Protein AF-A0A436QPH4-F1 (afdb_monomer)

Solvent-accessible surface area (backbone atoms only — not comparable to full-atom values): 3009 Å² total; per-residue (Å²): 140,43,74,46,80,46,62,79,70,73,73,62,61,92,89,38,70,56,97,91,36,47,38,60,64,51,48,51,54,50,54,52,51,43,59,76,74,44,71,78,44,77,44,78,46,81,94

Sequence (47 aa):
MKVIQVTDVHLGRLREIRYGANLNERLDRCIDHINQRHSDAALCIFT

Mean predicted aligned error: 2.81 Å

Radius of gyration: 12.19 Å; Cα contacts (8 Å, |Δi|>4): 47; chains: 1; bounding box: 24×15×31 Å

Secondary structure (DSSP, 8-state):
--EEEE------STT-EETTEEHHHHHHHHHHHHHHH-TT-SEEEE-

pLDDT: mean 94.28, std 4.09, range [81.5, 98.31]

Foldseek 3Di:
DAEAEAEDLVQDPVVDADPNDRSVVVVVVVVVCCVVPPVVHPYYYYD

Nearest PDB structures (foldseek):
  2cip-assembly1_A  TM=6.659E-01  e=4.678E+00  Acetivibrio thermocellus
  3eih-assembly3_C  TM=4.650E-01  e=1.648E+00  Saccharomyces cerevisiae

Structure (mmCIF, N/CA/C/O backbone):
data_AF-A0A436QPH4-F1
#
_entry.id   AF-A0A436QPH4-F1
#
loop_
_atom_site.group_PDB
_atom_site.id
_atom_site.type_symbol
_atom_site.label_atom_id
_atom_site.label_alt_id
_atom_site.label_comp_id
_atom_site.label_asym_id
_atom_site.label_entity_id
_atom_site.label_seq_id
_atom_site.pdbx_PDB_ins_code
_atom_site.Cartn_x
_atom_site.Cartn_y
_atom_site.Cartn_z
_atom_site.occupancy
_atom_site.B_iso_or_equiv
_atom_site.auth_seq_id
_atom_site.auth_comp_id
_atom_site.auth_asym_id
_atom_site.auth_atom_id
_atom_site.pdbx_PDB_model_num
ATOM 1 N N . MET A 1 1 ? -13.401 6.351 13.727 1.00 86.06 1 MET A N 1
ATOM 2 C CA . MET A 1 1 ? -12.860 5.174 13.014 1.00 86.06 1 MET A CA 1
ATOM 3 C C . MET A 1 1 ? -12.363 5.643 11.664 1.00 86.06 1 MET A C 1
ATOM 5 O O . MET A 1 1 ? -13.115 6.314 10.970 1.00 86.06 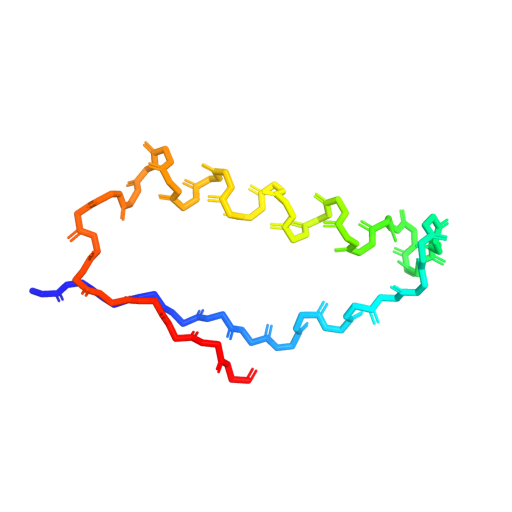1 MET A O 1
ATOM 9 N N . LYS A 1 2 ? -11.106 5.355 11.330 1.00 96.88 2 LYS 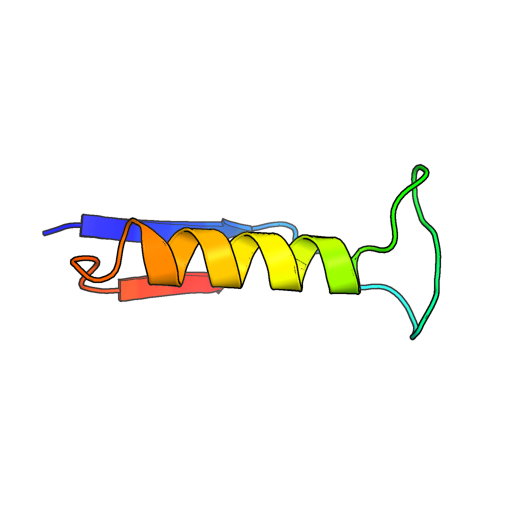A N 1
ATOM 10 C CA . LYS A 1 2 ? -10.474 5.787 10.083 1.00 96.88 2 LYS A CA 1
ATOM 11 C C . LYS A 1 2 ? -10.227 4.574 9.195 1.00 96.88 2 LYS A C 1
ATOM 13 O O . LYS A 1 2 ? -9.737 3.560 9.686 1.00 96.88 2 LYS A O 1
ATOM 18 N N . VAL A 1 3 ? -10.575 4.693 7.919 1.00 97.94 3 VAL A N 1
ATOM 19 C CA . VAL A 1 3 ? -10.383 3.657 6.898 1.00 97.94 3 VAL A CA 1
ATOM 20 C C . VAL A 1 3 ? -9.588 4.264 5.751 1.00 97.94 3 VAL A C 1
ATOM 22 O O . VAL A 1 3 ? -9.808 5.420 5.393 1.00 97.94 3 VAL A O 1
ATOM 25 N N . ILE A 1 4 ? -8.664 3.489 5.195 1.00 98.19 4 ILE A N 1
ATOM 26 C CA . ILE A 1 4 ? -7.918 3.838 3.987 1.00 98.19 4 ILE A CA 1
ATOM 27 C C . ILE A 1 4 ? -8.409 2.932 2.863 1.00 98.19 4 ILE A C 1
ATOM 29 O O . ILE A 1 4 ? -8.496 1.720 3.043 1.00 98.19 4 ILE A O 1
ATOM 33 N N . GLN A 1 5 ? -8.726 3.515 1.712 1.00 98.00 5 GLN A N 1
ATOM 34 C CA . GLN A 1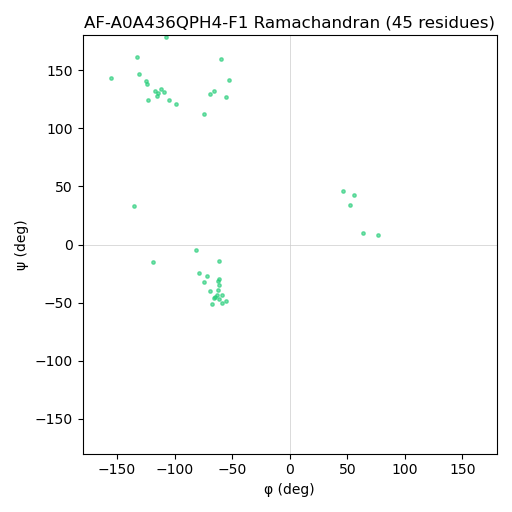 5 ? -9.018 2.766 0.496 1.00 98.00 5 GLN A CA 1
ATOM 35 C C . GLN A 1 5 ? -7.945 3.076 -0.542 1.00 98.00 5 GLN A C 1
ATOM 37 O O . GLN A 1 5 ? -7.667 4.241 -0.829 1.00 98.00 5 GLN A O 1
ATOM 42 N N . VAL A 1 6 ? -7.351 2.025 -1.092 1.00 97.62 6 VAL A N 1
ATOM 43 C CA . VAL A 1 6 ? -6.383 2.081 -2.181 1.00 97.62 6 VAL A CA 1
ATOM 44 C C . VAL A 1 6 ? -7.020 1.401 -3.387 1.00 97.62 6 VAL A C 1
ATOM 46 O O . VAL A 1 6 ? -7.558 0.308 -3.266 1.00 97.62 6 VAL A O 1
ATOM 49 N N . THR A 1 7 ? -6.981 2.050 -4.542 1.00 97.12 7 THR A N 1
ATOM 50 C CA . THR A 1 7 ? -7.567 1.542 -5.790 1.00 97.12 7 THR A CA 1
ATOM 51 C C . THR A 1 7 ? -6.568 1.684 -6.925 1.00 97.12 7 THR A C 1
ATOM 53 O O . THR A 1 7 ? -5.617 2.464 -6.810 1.00 97.12 7 THR A O 1
ATOM 56 N N . ASP A 1 8 ? -6.778 0.938 -8.011 1.00 94.25 8 ASP A N 1
ATOM 57 C CA . ASP A 1 8 ? -6.095 1.163 -9.293 1.00 94.25 8 ASP A CA 1
ATOM 58 C C . ASP A 1 8 ? -4.561 1.141 -9.178 1.00 94.25 8 ASP A C 1
ATOM 60 O O . ASP A 1 8 ? -3.834 1.950 -9.758 1.00 94.25 8 ASP A O 1
ATOM 6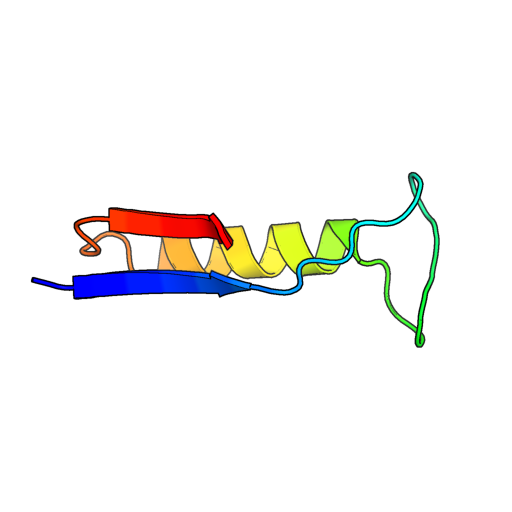4 N N . VAL A 1 9 ? -4.041 0.184 -8.404 1.00 93.50 9 VAL A N 1
ATOM 65 C CA . VAL A 1 9 ? -2.597 0.055 -8.153 1.00 93.50 9 VAL A CA 1
ATOM 66 C C . VAL A 1 9 ? -1.820 -0.216 -9.450 1.00 93.50 9 VAL A C 1
ATOM 68 O O . VAL A 1 9 ? -0.674 0.209 -9.592 1.00 93.50 9 VAL A O 1
ATOM 71 N N . HIS A 1 10 ? -2.455 -0.907 -10.406 1.00 91.25 10 HIS A N 1
ATOM 72 C CA . HIS A 1 10 ? -1.940 -1.170 -11.754 1.00 91.25 10 HIS A CA 1
ATOM 73 C C . HIS A 1 10 ? -0.479 -1.651 -11.792 1.00 91.25 10 HIS A C 1
ATOM 75 O O . HIS A 1 10 ? 0.312 -1.167 -12.603 1.00 91.25 10 HIS A O 1
ATOM 81 N N . LEU A 1 11 ? -0.108 -2.607 -10.931 1.00 90.94 11 LEU A N 1
ATOM 82 C CA . LEU A 1 11 ? 1.263 -3.124 -10.882 1.00 90.94 11 LEU A CA 1
ATOM 83 C C . LEU A 1 11 ? 1.753 -3.595 -12.261 1.00 90.94 11 LEU A C 1
ATOM 85 O O . LEU A 1 11 ? 1.012 -4.178 -13.056 1.00 90.94 11 LEU A O 1
ATOM 89 N N . GLY A 1 12 ? 3.029 -3.322 -12.526 1.00 86.31 12 GLY A N 1
ATOM 90 C CA . GLY A 1 12 ? 3.751 -3.777 -13.711 1.00 86.31 12 GLY A CA 1
ATOM 91 C C . GLY A 1 12 ? 4.760 -4.872 -13.372 1.00 86.31 12 GLY A C 1
ATOM 92 O O . GLY A 1 12 ? 4.950 -5.237 -12.210 1.00 86.31 12 GLY A O 1
ATOM 93 N N . ARG A 1 13 ? 5.457 -5.374 -14.391 1.00 90.44 13 ARG A N 1
ATOM 94 C CA . ARG A 1 13 ? 6.589 -6.293 -14.218 1.00 90.44 13 ARG A CA 1
ATOM 95 C C . ARG A 1 13 ? 7.695 -5.636 -13.389 1.00 90.44 13 ARG A C 1
ATOM 97 O O . ARG A 1 13 ? 7.796 -4.412 -13.291 1.00 90.44 13 ARG A O 1
ATOM 104 N N . LEU A 1 14 ? 8.565 -6.461 -12.812 1.00 83.88 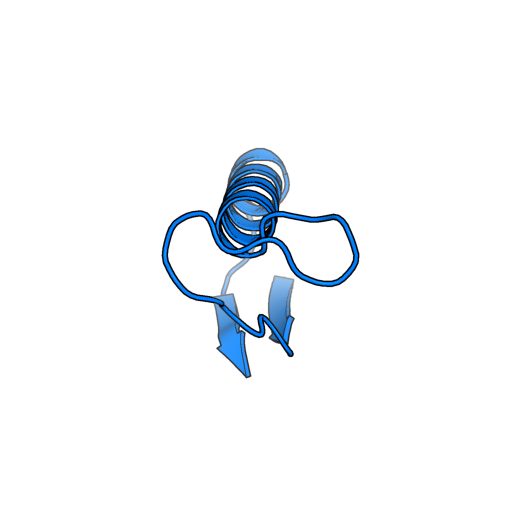14 LEU A N 1
ATOM 105 C CA . LEU A 1 14 ? 9.712 -5.979 -12.047 1.00 83.88 14 LEU A CA 1
ATOM 106 C C . LEU A 1 14 ? 10.561 -5.024 -12.909 1.00 83.88 14 LEU A C 1
ATOM 108 O O . LEU A 1 14 ? 10.956 -5.386 -14.017 1.00 83.88 14 LEU A O 1
ATOM 112 N N . ARG A 1 15 ? 10.839 -3.821 -12.387 1.00 81.50 15 ARG A N 1
ATOM 113 C CA . ARG A 1 15 ? 11.559 -2.722 -13.071 1.00 81.50 15 ARG A CA 1
ATOM 114 C C . ARG A 1 15 ? 10.858 -2.143 -14.310 1.00 81.50 15 ARG A C 1
ATOM 116 O O . ARG A 1 15 ? 11.467 -1.360 -15.035 1.00 81.50 15 ARG A O 1
ATOM 123 N N . GLU A 1 16 ? 9.599 -2.496 -14.566 1.00 90.12 16 GLU A N 1
ATOM 124 C CA . GLU A 1 16 ? 8.821 -1.885 -15.643 1.00 90.12 16 GLU A CA 1
ATOM 125 C C . GLU A 1 16 ? 8.503 -0.424 -15.304 1.00 90.12 16 GLU A C 1
ATOM 127 O O . GLU A 1 16 ? 7.977 -0.113 -14.233 1.00 90.12 16 GLU A O 1
ATOM 132 N N . ILE A 1 17 ? 8.799 0.468 -16.249 1.00 91.75 17 ILE A N 1
ATOM 133 C CA . ILE A 1 17 ? 8.421 1.876 -16.177 1.00 91.75 17 ILE A CA 1
ATOM 134 C C . ILE A 1 17 ? 7.166 2.077 -17.021 1.00 91.75 17 ILE A C 1
ATOM 136 O O . ILE A 1 17 ? 7.179 1.844 -18.229 1.00 91.75 17 ILE A O 1
ATOM 140 N N . ARG A 1 18 ? 6.089 2.552 -16.395 1.00 89.31 18 ARG A N 1
ATOM 141 C CA . ARG A 1 18 ? 4.866 2.984 -17.081 1.00 89.31 18 ARG A CA 1
ATOM 142 C C . ARG A 1 18 ? 4.554 4.416 -16.704 1.00 89.31 18 ARG A C 1
ATOM 144 O O . ARG A 1 18 ? 4.690 4.798 -15.545 1.00 89.31 18 ARG A O 1
ATOM 151 N N . TYR A 1 19 ? 4.149 5.211 -17.691 1.00 87.88 19 TYR A N 1
ATOM 152 C CA . TYR A 1 19 ? 3.820 6.627 -17.491 1.00 87.88 19 TYR A CA 1
ATOM 153 C C . TYR A 1 19 ? 4.942 7.412 -16.777 1.00 87.88 19 TYR A C 1
ATOM 155 O O . TYR A 1 19 ? 4.677 8.293 -15.965 1.00 87.88 19 TYR A O 1
ATOM 163 N N . GLY A 1 20 ? 6.205 7.052 -17.040 1.00 92.00 20 GLY A N 1
ATOM 164 C CA . GLY A 1 20 ? 7.377 7.688 -16.430 1.00 92.00 20 GLY A CA 1
ATOM 165 C C . GLY A 1 20 ? 7.677 7.285 -14.980 1.00 92.00 20 GLY A C 1
ATOM 166 O O . GLY A 1 20 ? 8.561 7.883 -14.376 1.00 92.00 20 GLY A O 1
ATOM 167 N N . ALA A 1 21 ? 6.992 6.287 -14.410 1.00 90.94 21 ALA A N 1
ATOM 168 C CA . ALA A 1 21 ? 7.239 5.814 -13.048 1.00 90.94 21 ALA A CA 1
ATOM 169 C C . ALA A 1 21 ? 7.381 4.286 -12.968 1.00 90.94 21 ALA A C 1
ATOM 171 O O . ALA A 1 21 ? 6.701 3.543 -13.678 1.00 90.94 21 ALA A O 1
ATOM 172 N N . ASN A 1 22 ? 8.223 3.812 -12.046 1.00 93.69 22 ASN A N 1
ATOM 173 C CA . ASN A 1 22 ? 8.171 2.426 -11.588 1.00 93.69 22 ASN A CA 1
ATOM 174 C C . ASN A 1 22 ? 6.958 2.276 -10.659 1.00 93.69 22 ASN A C 1
ATOM 176 O O . ASN A 1 22 ? 6.913 2.873 -9.579 1.00 93.69 22 ASN A O 1
ATOM 180 N N . LEU A 1 23 ? 5.950 1.520 -11.096 1.00 93.31 23 LEU A N 1
ATOM 181 C CA . LEU A 1 23 ? 4.682 1.407 -10.368 1.00 93.31 23 LEU A CA 1
ATOM 182 C C . LEU A 1 23 ? 4.810 0.596 -9.073 1.00 93.31 23 LEU A C 1
ATOM 184 O O . LEU A 1 23 ? 4.090 0.877 -8.120 1.00 93.31 23 LEU A O 1
ATOM 188 N N . ASN A 1 24 ? 5.773 -0.328 -9.001 1.00 94.00 24 ASN A N 1
ATOM 189 C CA . ASN A 1 24 ? 6.059 -1.070 -7.772 1.00 94.00 24 ASN A CA 1
ATOM 190 C C . ASN A 1 24 ? 6.634 -0.130 -6.702 1.00 94.00 24 ASN A C 1
ATOM 192 O O . ASN A 1 24 ? 6.058 0.004 -5.630 1.00 94.00 24 ASN A O 1
ATOM 196 N N . GLU A 1 25 ? 7.667 0.648 -7.042 1.00 94.62 25 GLU A N 1
ATOM 197 C CA . GLU A 1 25 ? 8.240 1.639 -6.114 1.00 94.62 25 GLU A CA 1
ATOM 198 C C . GLU A 1 25 ? 7.227 2.719 -5.706 1.00 94.62 25 GLU A C 1
ATOM 200 O O . GLU A 1 25 ? 7.314 3.313 -4.630 1.00 94.62 25 GLU A O 1
ATOM 205 N N . ARG A 1 26 ? 6.268 3.030 -6.584 1.00 93.38 26 ARG A N 1
ATOM 206 C CA . ARG A 1 26 ? 5.195 3.976 -6.278 1.00 93.38 26 ARG A CA 1
ATOM 207 C C . ARG A 1 26 ? 4.227 3.409 -5.239 1.00 93.38 26 ARG A C 1
ATOM 209 O O . ARG A 1 26 ? 3.818 4.166 -4.359 1.00 93.38 26 ARG A O 1
ATOM 216 N N . LEU A 1 27 ? 3.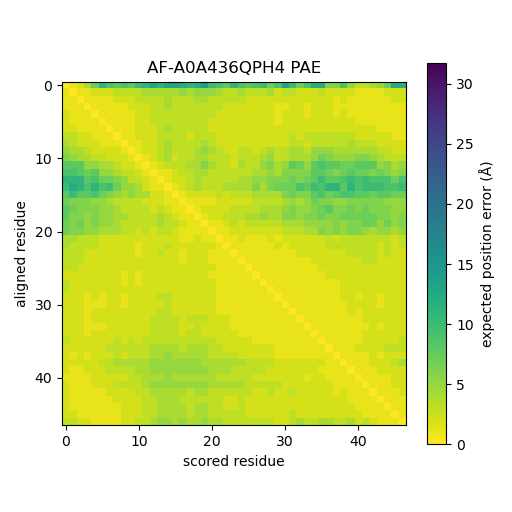888 2.121 -5.324 1.00 95.12 27 LEU A N 1
ATOM 217 C CA . LEU A 1 27 ? 3.119 1.442 -4.283 1.00 95.12 27 LEU A CA 1
ATOM 218 C C . LEU A 1 27 ? 3.913 1.379 -2.973 1.00 95.12 27 LEU A C 1
ATOM 220 O O . LEU A 1 27 ? 3.359 1.737 -1.938 1.00 95.12 27 LEU A O 1
ATOM 224 N N . ASP A 1 28 ? 5.199 1.021 -3.017 1.00 95.94 28 ASP A N 1
ATOM 225 C CA . ASP A 1 28 ? 6.048 0.951 -1.819 1.00 95.94 28 ASP A CA 1
ATOM 226 C C . ASP A 1 28 ? 6.048 2.287 -1.061 1.00 95.94 28 ASP A C 1
ATOM 228 O O . ASP A 1 28 ? 5.730 2.342 0.127 1.00 95.94 28 ASP A O 1
ATOM 232 N N . ARG A 1 29 ? 6.259 3.406 -1.770 1.00 96.06 29 ARG A N 1
ATOM 233 C CA . ARG A 1 29 ? 6.184 4.750 -1.167 1.00 96.06 29 ARG A CA 1
ATOM 234 C C . ARG A 1 29 ? 4.802 5.082 -0.596 1.00 96.06 29 ARG A C 1
ATOM 236 O O . ARG A 1 29 ? 4.711 5.808 0.393 1.00 96.06 29 ARG A O 1
ATOM 243 N N .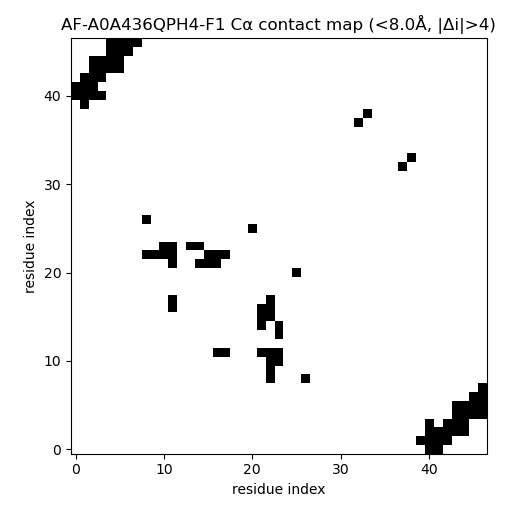 CYS A 1 30 ? 3.727 4.603 -1.223 1.00 96.00 30 CYS A N 1
ATOM 244 C CA . CYS A 1 30 ? 2.367 4.790 -0.715 1.00 96.00 30 CYS A CA 1
ATOM 245 C C . CYS A 1 30 ? 2.172 4.045 0.613 1.00 96.00 30 CYS A C 1
ATOM 247 O O . CYS A 1 30 ? 1.686 4.636 1.579 1.00 96.00 30 CYS A O 1
ATOM 249 N N . ILE A 1 31 ? 2.620 2.790 0.680 1.00 96.88 31 ILE A N 1
ATOM 250 C CA . ILE A 1 31 ? 2.579 1.958 1.887 1.00 96.88 31 ILE A CA 1
ATOM 251 C C . ILE A 1 31 ? 3.408 2.595 3.007 1.00 96.88 31 ILE A C 1
ATOM 253 O O . ILE A 1 31 ? 2.905 2.758 4.119 1.00 96.88 31 ILE A O 1
ATOM 257 N N . ASP A 1 32 ? 4.632 3.040 2.716 1.00 98.25 32 ASP A N 1
ATOM 258 C CA . ASP A 1 32 ? 5.490 3.717 3.695 1.00 98.25 32 ASP A CA 1
ATOM 259 C C . ASP A 1 32 ? 4.829 4.978 4.260 1.00 98.25 32 ASP A C 1
ATOM 261 O O . ASP A 1 32 ? 4.833 5.211 5.471 1.00 98.25 32 ASP A O 1
ATOM 265 N N . HIS A 1 33 ? 4.209 5.787 3.398 1.00 97.81 33 HIS A N 1
ATOM 266 C CA . HIS A 1 33 ? 3.499 6.988 3.824 1.00 97.81 33 HIS A CA 1
ATOM 267 C C . HIS A 1 33 ? 2.304 6.660 4.729 1.00 97.81 33 HIS A C 1
ATOM 269 O O . HIS A 1 33 ? 2.111 7.332 5.747 1.00 97.81 33 HIS A O 1
ATOM 275 N N . ILE A 1 34 ? 1.520 5.632 4.382 1.00 97.19 34 ILE A N 1
ATOM 276 C CA . ILE A 1 34 ? 0.406 5.143 5.204 1.00 97.19 34 ILE A CA 1
ATOM 277 C C . ILE A 1 34 ? 0.922 4.709 6.577 1.00 97.19 34 ILE A C 1
ATOM 279 O O . ILE A 1 34 ? 0.423 5.194 7.591 1.00 97.19 34 ILE A O 1
ATOM 283 N N . ASN A 1 35 ? 1.963 3.880 6.620 1.00 96.69 35 ASN A N 1
ATOM 284 C CA . ASN A 1 35 ? 2.525 3.372 7.869 1.00 96.69 35 ASN A CA 1
ATOM 285 C C . ASN A 1 35 ? 3.073 4.495 8.764 1.00 96.69 35 ASN A C 1
ATOM 287 O O . ASN A 1 35 ? 2.883 4.465 9.977 1.00 96.69 35 ASN A O 1
ATOM 291 N N . GLN A 1 36 ? 3.711 5.516 8.182 1.00 98.31 36 GLN A N 1
ATOM 292 C CA . GLN A 1 36 ? 4.296 6.631 8.938 1.00 98.31 36 GLN A CA 1
ATOM 293 C C . GLN A 1 36 ? 3.264 7.623 9.488 1.00 98.31 36 GLN A C 1
ATOM 295 O O . GLN A 1 36 ? 3.513 8.255 10.512 1.00 98.31 36 GLN A O 1
ATOM 300 N N . ARG A 1 37 ? 2.141 7.833 8.789 1.00 97.44 37 ARG A N 1
ATOM 301 C CA . ARG A 1 37 ? 1.211 8.945 9.082 1.00 97.44 37 ARG A CA 1
ATOM 302 C C . ARG A 1 37 ? -0.188 8.508 9.476 1.00 97.44 37 ARG A C 1
ATOM 304 O O . ARG A 1 37 ? -0.978 9.335 9.932 1.00 97.44 37 ARG A O 1
ATOM 311 N N . HIS A 1 38 ? -0.537 7.256 9.227 1.00 97.06 38 HIS A N 1
ATOM 312 C CA . HIS A 1 38 ? -1.892 6.743 9.381 1.00 97.06 38 HIS A CA 1
ATOM 313 C C . HIS A 1 38 ? -1.913 5.387 10.092 1.00 97.06 38 HIS A C 1
ATOM 315 O O . HIS A 1 38 ? -2.784 4.562 9.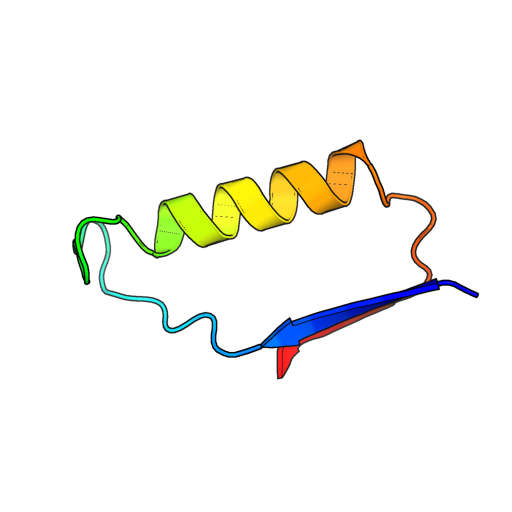826 1.00 97.06 38 HIS A O 1
ATOM 321 N N . SER A 1 39 ? -0.979 5.175 11.024 1.00 95.31 39 SER A N 1
ATOM 322 C CA . SER A 1 39 ? -0.945 3.995 11.897 1.00 95.31 39 SER A CA 1
ATOM 323 C C . SER A 1 39 ? -2.185 3.861 12.794 1.00 95.31 39 SER A C 1
ATOM 325 O O . SER A 1 39 ? -2.433 2.794 13.343 1.00 95.31 39 SER A O 1
ATOM 327 N N . ASP A 1 40 ? -2.985 4.924 12.914 1.00 97.31 40 ASP A N 1
ATOM 328 C CA . A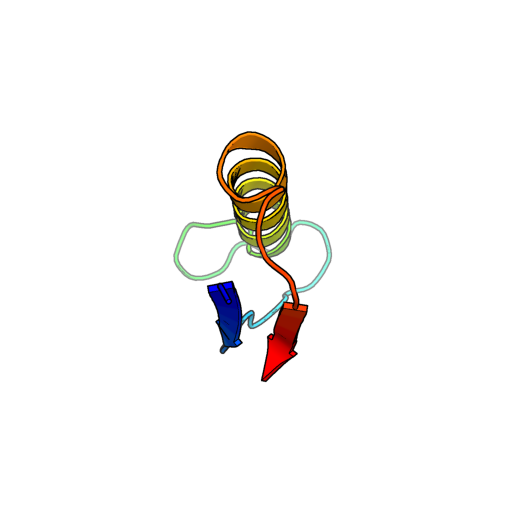SP A 1 40 ? -4.276 4.967 13.603 1.00 97.31 40 ASP A CA 1
ATOM 329 C C . ASP A 1 40 ? -5.453 4.433 12.761 1.00 97.31 40 ASP A C 1
ATOM 331 O O . ASP A 1 40 ? -6.588 4.373 13.242 1.00 97.31 40 ASP A O 1
ATOM 335 N N . ALA A 1 41 ? -5.225 4.086 11.490 1.00 97.88 41 ALA A N 1
ATOM 336 C CA . ALA A 1 41 ? -6.263 3.517 10.643 1.00 97.88 41 ALA A CA 1
ATOM 337 C C . ALA A 1 41 ? -6.695 2.138 11.164 1.00 97.88 41 ALA A C 1
ATOM 339 O O . ALA A 1 41 ? -5.876 1.265 11.431 1.00 97.88 41 ALA A O 1
ATOM 340 N N . ALA A 1 42 ? -8.006 1.931 11.266 1.00 98.19 42 ALA A N 1
ATOM 341 C CA . ALA A 1 42 ? -8.579 0.667 11.717 1.00 98.19 42 ALA A CA 1
ATOM 342 C C . ALA A 1 42 ? -8.593 -0.396 10.606 1.00 98.19 42 ALA A C 1
ATOM 344 O O . ALA A 1 42 ? -8.650 -1.587 10.896 1.00 98.19 42 ALA A O 1
ATOM 345 N N . LEU A 1 43 ? -8.586 0.035 9.338 1.00 97.81 43 LEU A N 1
ATOM 346 C CA . LEU A 1 43 ? -8.643 -0.844 8.174 1.00 97.81 43 LEU A CA 1
ATOM 347 C C . LEU A 1 43 ? -8.025 -0.169 6.941 1.00 97.81 43 LEU A C 1
ATOM 349 O O . LEU A 1 43 ? -8.211 1.032 6.727 1.00 97.81 43 LEU A O 1
ATOM 353 N N . CYS A 1 44 ? -7.344 -0.961 6.112 1.00 97.44 44 CYS A N 1
ATOM 354 C CA . CYS A 1 44 ? -6.889 -0.580 4.777 1.00 97.44 44 CYS A CA 1
ATOM 355 C C . CYS A 1 44 ? -7.455 -1.581 3.761 1.00 97.44 44 CYS A C 1
ATOM 357 O O . CYS A 1 44 ? -7.271 -2.786 3.927 1.00 97.44 44 CYS A O 1
ATOM 359 N N . ILE A 1 45 ? -8.172 -1.094 2.749 1.00 97.81 45 ILE A N 1
ATOM 360 C CA . ILE A 1 45 ? -8.862 -1.913 1.744 1.00 97.81 45 ILE A CA 1
ATOM 361 C C . ILE A 1 45 ? -8.255 -1.623 0.377 1.00 97.81 45 ILE A C 1
ATOM 363 O O . ILE A 1 45 ? -8.120 -0.462 -0.001 1.00 97.81 45 ILE A O 1
ATOM 367 N N . PHE A 1 46 ? -7.937 -2.679 -0.366 1.00 96.25 46 PHE A N 1
ATOM 368 C CA . PHE A 1 46 ? -7.507 -2.593 -1.756 1.00 96.25 46 PHE A CA 1
ATOM 369 C C . PHE A 1 46 ? -8.659 -3.036 -2.660 1.00 96.25 46 PHE A C 1
ATOM 371 O O . PHE A 1 46 ? -9.185 -4.134 -2.465 1.00 96.25 46 PHE A O 1
ATOM 378 N N . THR A 1 47 ? -9.054 -2.179 -3.601 1.00 95.62 47 THR A N 1
ATOM 379 C CA . THR A 1 47 ? -10.114 -2.438 -4.590 1.00 95.62 47 THR A CA 1
ATOM 380 C C . THR A 1 47 ? -9.564 -2.449 -6.003 1.00 95.62 47 THR A C 1
ATOM 382 O O . THR A 1 47 ? -8.736 -1.561 -6.307 1.00 95.62 47 THR A O 1
#